Protein AF-X0V8V9-F1 (afdb_monomer)

Nearest PDB structures (foldseek):
  6zkh-assembly1_f  TM=2.984E-01  e=1.233E+00  Ovis aries
  4zil-assembly1_B  TM=3.535E-01  e=4.107E+00  Mycobacterium tuberculosis H37Rv
  6zr2-assembly1_V  TM=3.167E-01  e=6.495E+00  Mus musculus

Solvent-accessible surface area (backbone atoms only — not comparable to full-atom values): 6996 Å² total; per-residue (Å²): 140,79,85,76,83,79,75,79,98,60,66,63,54,80,86,34,57,61,30,48,49,46,58,48,50,52,52,44,49,63,74,33,56,94,43,92,76,53,42,70,58,52,53,51,36,49,49,44,58,71,74,34,58,62,25,71,68,37,44,50,54,53,44,52,42,61,71,73,63,56,52,65,65,61,53,47,52,52,45,34,54,29,40,76,70,68,43,31,44,59,84,56,97,69,75,60,78,76,69,82,78,74,75,77,90,76,85,87,86,77,86,132

Structure (mmCIF, N/CA/C/O backbone):
data_AF-X0V8V9-F1
#
_entry.id   AF-X0V8V9-F1
#
loop_
_atom_site.group_PDB
_atom_site.id
_atom_site.type_symbol
_atom_site.label_atom_id
_atom_site.label_alt_id
_atom_site.label_comp_id
_atom_site.label_asym_id
_atom_site.label_entity_id
_atom_site.label_seq_id
_atom_site.pdbx_PDB_ins_code
_atom_site.Cartn_x
_atom_site.Cartn_y
_atom_site.Cartn_z
_atom_site.occupancy
_atom_site.B_iso_or_equiv
_atom_site.auth_seq_id
_atom_site.auth_comp_id
_atom_site.auth_asym_id
_atom_site.auth_atom_id
_atom_site.pdbx_PDB_model_num
ATOM 1 N N . MET A 1 1 ? 20.916 0.140 -18.187 1.00 36.91 1 MET A N 1
ATOM 2 C CA . MET A 1 1 ? 19.617 0.608 -17.655 1.00 36.91 1 MET A CA 1
ATOM 3 C C . MET A 1 1 ? 18.979 -0.616 -17.038 1.00 36.91 1 MET A C 1
ATOM 5 O O . MET A 1 1 ? 18.271 -1.348 -17.709 1.00 36.91 1 MET A O 1
ATOM 9 N N . GLU A 1 2 ? 19.417 -0.934 -15.827 1.00 36.22 2 GLU A N 1
ATOM 10 C CA . GLU A 1 2 ? 19.099 -2.184 -15.142 1.00 36.22 2 GLU A CA 1
ATOM 11 C C . GLU A 1 2 ? 18.153 -1.821 -14.002 1.00 36.22 2 GLU A C 1
ATOM 13 O O . GLU A 1 2 ? 18.570 -1.243 -13.002 1.00 36.22 2 GLU A O 1
ATOM 18 N N . GLU A 1 3 ? 16.854 -2.060 -14.190 1.00 39.03 3 GLU A N 1
ATOM 19 C CA . GLU A 1 3 ? 15.911 -2.011 -13.075 1.00 39.03 3 GLU A CA 1
ATOM 20 C C . GLU A 1 3 ? 16.119 -3.283 -12.251 1.00 39.03 3 GLU A C 1
ATOM 22 O O . GLU A 1 3 ? 15.710 -4.386 -12.612 1.00 39.03 3 GLU A O 1
ATOM 27 N N . GLU A 1 4 ? 16.875 -3.092 -11.172 1.00 40.53 4 GLU A N 1
ATOM 28 C CA . GLU A 1 4 ? 17.195 -4.078 -10.157 1.00 40.53 4 GLU A CA 1
ATOM 29 C C . GLU A 1 4 ? 15.936 -4.750 -9.598 1.00 40.53 4 GLU A C 1
ATOM 31 O O . GLU A 1 4 ? 14.950 -4.123 -9.199 1.00 40.53 4 GLU A O 1
ATOM 36 N N . LYS A 1 5 ? 16.045 -6.074 -9.558 1.00 44.72 5 LYS A N 1
ATOM 37 C CA . LYS A 1 5 ? 15.185 -7.055 -8.906 1.00 44.72 5 LYS A CA 1
ATOM 38 C C . LYS A 1 5 ? 14.661 -6.540 -7.563 1.00 44.72 5 LYS A C 1
ATOM 40 O O . LYS A 1 5 ? 15.438 -6.340 -6.637 1.00 44.72 5 LYS A O 1
ATOM 45 N N . THR A 1 6 ? 13.343 -6.448 -7.400 1.00 42.97 6 THR A N 1
ATOM 46 C CA . THR A 1 6 ? 12.735 -6.450 -6.058 1.0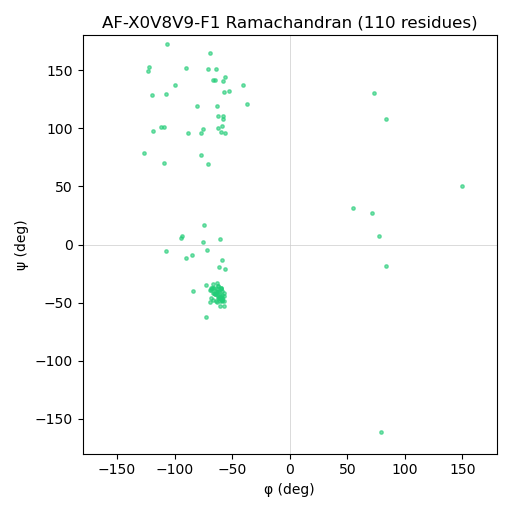0 42.97 6 THR A CA 1
ATOM 47 C C . THR A 1 6 ? 11.991 -7.758 -5.841 1.00 42.97 6 THR A C 1
ATOM 49 O O . THR A 1 6 ? 10.771 -7.820 -5.798 1.00 42.97 6 THR A O 1
ATOM 52 N N . VAL A 1 7 ? 12.785 -8.820 -5.712 1.00 44.34 7 VAL A N 1
ATOM 53 C CA . VAL A 1 7 ? 12.393 -10.035 -5.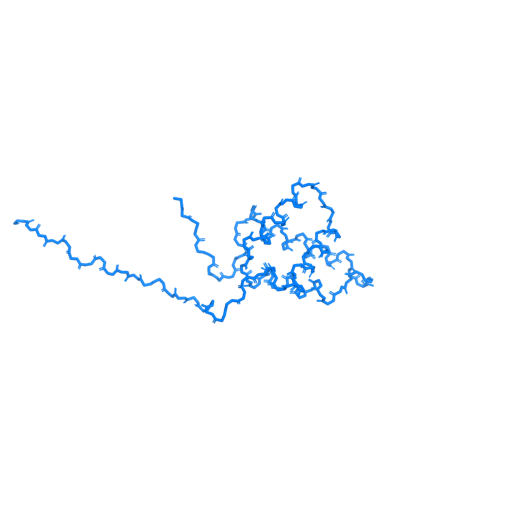001 1.00 44.34 7 VAL A CA 1
ATOM 54 C C . VAL A 1 7 ? 12.582 -9.756 -3.508 1.00 44.34 7 VAL A C 1
ATOM 56 O O . VAL A 1 7 ? 13.698 -9.487 -3.076 1.00 44.34 7 VAL A O 1
ATOM 59 N N . GLY A 1 8 ? 11.501 -9.838 -2.732 1.00 42.25 8 GLY A N 1
ATOM 60 C CA . GLY A 1 8 ? 11.553 -10.033 -1.279 1.00 42.25 8 GLY A CA 1
ATOM 61 C C . GLY A 1 8 ? 11.750 -8.784 -0.405 1.00 42.25 8 GLY A C 1
ATOM 62 O O . GLY A 1 8 ? 12.843 -8.247 -0.269 1.00 42.25 8 GLY A O 1
ATOM 63 N N . GLY A 1 9 ? 10.681 -8.379 0.287 1.00 52.69 9 GLY A N 1
ATOM 64 C CA . GLY A 1 9 ? 10.732 -7.665 1.575 1.00 52.69 9 GLY A CA 1
ATOM 65 C C . GLY A 1 9 ? 10.926 -6.143 1.560 1.00 52.69 9 GLY A C 1
ATOM 66 O O . GLY A 1 9 ? 10.593 -5.487 2.545 1.00 52.69 9 GLY A O 1
ATOM 67 N N . GLY A 1 10 ? 11.411 -5.557 0.465 1.00 63.22 10 GLY A N 1
ATOM 68 C CA . GLY A 1 10 ? 11.557 -4.106 0.324 1.00 63.22 10 GLY A CA 1
ATOM 69 C C . GLY A 1 10 ? 10.529 -3.513 -0.637 1.00 63.22 10 GLY A C 1
ATOM 70 O O . GLY A 1 10 ? 10.450 -3.925 -1.789 1.00 63.22 10 GLY A O 1
ATOM 71 N N . LEU A 1 11 ? 9.813 -2.462 -0.224 1.00 76.62 11 LEU A N 1
ATOM 72 C CA . LEU A 1 11 ? 8.936 -1.633 -1.082 1.00 76.62 11 LEU A CA 1
ATOM 73 C C . LEU A 1 11 ? 9.676 -0.925 -2.247 1.00 76.62 11 LEU A C 1
ATOM 75 O O . LEU A 1 11 ? 9.082 -0.128 -2.980 1.00 76.62 11 LEU A O 1
ATOM 79 N N . GLY A 1 12 ? 10.968 -1.204 -2.423 1.00 72.62 12 GLY A N 1
ATOM 80 C CA . GLY A 1 12 ? 11.866 -0.549 -3.360 1.00 72.62 12 GLY A 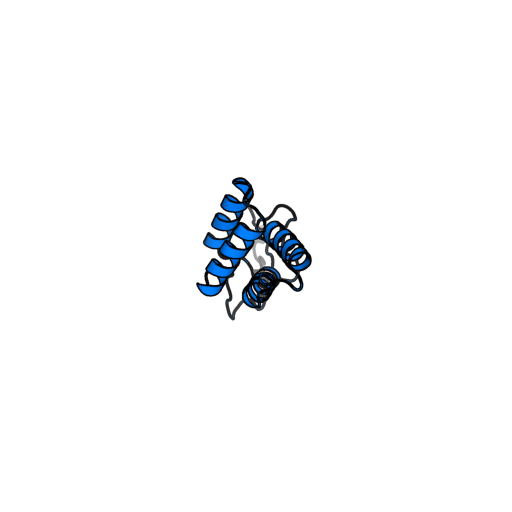CA 1
ATOM 81 C C . GLY A 1 12 ? 12.355 0.806 -2.849 1.00 72.62 12 GLY A C 1
ATOM 82 O O . GLY A 1 12 ? 12.314 1.113 -1.657 1.00 72.62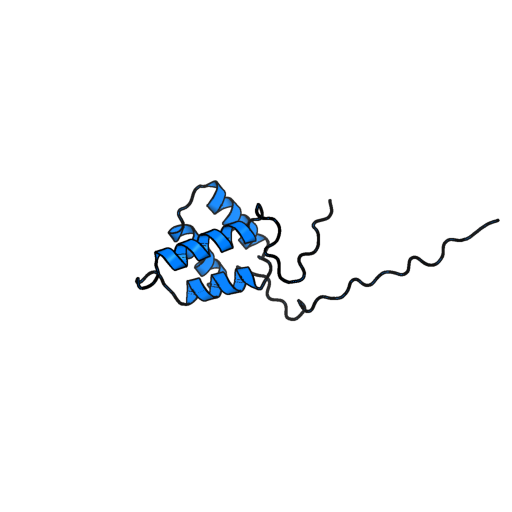 12 GLY A O 1
ATOM 83 N N . SER A 1 13 ? 12.848 1.630 -3.773 1.00 77.94 13 SER A N 1
ATOM 84 C CA . SER A 1 13 ? 13.342 2.975 -3.463 1.00 77.94 13 SER A CA 1
ATOM 85 C C . SER A 1 13 ? 12.264 3.839 -2.802 1.00 77.94 13 SER A C 1
ATOM 87 O O . SER A 1 13 ? 11.123 3.871 -3.263 1.00 77.94 13 SER A O 1
ATOM 89 N N . LYS A 1 14 ? 12.652 4.647 -1.802 1.00 77.56 14 LYS A N 1
ATOM 90 C CA . LYS A 1 14 ? 11.767 5.613 -1.114 1.00 77.56 14 LYS A CA 1
ATOM 91 C C . LYS A 1 14 ? 11.089 6.615 -2.058 1.00 77.56 14 LYS A C 1
ATOM 93 O O . LYS A 1 14 ? 10.088 7.233 -1.711 1.00 77.56 14 LYS A O 1
ATOM 98 N N . ARG A 1 15 ? 11.651 6.805 -3.256 1.00 76.44 15 ARG A N 1
ATOM 99 C CA . ARG A 1 15 ? 11.099 7.686 -4.297 1.00 76.44 15 ARG A CA 1
ATOM 100 C C . ARG A 1 15 ? 10.137 6.967 -5.249 1.00 76.44 15 ARG A C 1
ATOM 102 O O . ARG A 1 15 ? 9.460 7.634 -6.026 1.00 76.44 15 ARG A O 1
ATOM 109 N N . GLY A 1 16 ? 10.084 5.637 -5.206 1.00 84.50 16 GLY A N 1
ATOM 110 C CA . GLY A 1 16 ? 9.252 4.812 -6.072 1.00 84.50 16 GLY A CA 1
ATOM 111 C C . GLY A 1 16 ? 7.766 4.923 -5.739 1.00 84.50 16 GLY A C 1
ATOM 112 O O . GLY A 1 16 ? 7.384 5.153 -4.592 1.00 84.50 16 GLY A O 1
ATOM 113 N N . ALA A 1 17 ? 6.920 4.726 -6.752 1.00 88.38 17 ALA A N 1
ATOM 114 C CA . ALA A 1 17 ? 5.472 4.875 -6.612 1.00 88.38 17 ALA A CA 1
ATOM 115 C C . ALA A 1 17 ? 4.873 3.940 -5.555 1.00 88.38 17 ALA A C 1
ATOM 117 O O . ALA A 1 17 ? 4.037 4.372 -4.773 1.00 88.38 17 ALA A O 1
ATOM 118 N N . ARG A 1 18 ? 5.360 2.694 -5.488 1.00 90.19 18 ARG A N 1
ATOM 119 C CA . ARG A 1 18 ? 4.928 1.685 -4.513 1.00 90.19 18 ARG A CA 1
ATOM 120 C C . ARG A 1 18 ? 5.186 2.129 -3.074 1.00 90.19 18 ARG A C 1
ATOM 122 O O . ARG A 1 18 ? 4.254 2.160 -2.282 1.00 90.19 18 ARG A O 1
ATOM 129 N N . PHE A 1 19 ? 6.425 2.523 -2.759 1.00 91.00 19 PHE A N 1
ATOM 130 C CA . PHE A 1 19 ? 6.792 3.013 -1.427 1.00 91.00 19 PHE A CA 1
ATOM 131 C C . PHE A 1 19 ? 5.961 4.238 -1.031 1.00 91.00 19 PHE A C 1
ATOM 133 O O . PHE A 1 19 ? 5.386 4.274 0.052 1.00 91.00 19 PHE A O 1
ATOM 140 N N . ARG A 1 20 ? 5.866 5.232 -1.924 1.00 92.44 20 ARG A N 1
ATOM 141 C CA . ARG A 1 20 ? 5.143 6.481 -1.642 1.00 92.44 20 ARG A CA 1
ATOM 142 C C . ARG A 1 20 ? 3.646 6.255 -1.456 1.00 92.44 20 ARG A C 1
ATOM 144 O O . ARG A 1 20 ? 3.076 6.836 -0.541 1.00 92.44 20 ARG A O 1
ATOM 151 N N . ALA A 1 21 ? 3.029 5.423 -2.297 1.00 93.62 21 ALA A N 1
ATOM 152 C CA . ALA A 1 21 ? 1.622 5.068 -2.161 1.00 93.62 21 ALA A CA 1
ATOM 153 C C . ALA A 1 21 ? 1.378 4.314 -0.850 1.00 93.62 21 ALA A C 1
ATOM 155 O O . ALA A 1 21 ? 0.512 4.716 -0.087 1.00 93.62 21 ALA A O 1
ATOM 156 N N . TYR A 1 22 ? 2.185 3.292 -0.545 1.00 94.94 22 TYR A N 1
ATOM 157 C CA . TYR A 1 22 ? 2.048 2.516 0.687 1.00 94.94 22 TYR A CA 1
ATOM 158 C C . TYR A 1 22 ? 2.130 3.386 1.946 1.00 94.94 22 TYR A C 1
ATOM 160 O O . TYR A 1 22 ? 1.219 3.346 2.765 1.00 94.94 22 TYR A O 1
ATOM 168 N N . GLU A 1 23 ? 3.180 4.199 2.094 1.00 94.00 23 GLU A N 1
ATOM 169 C CA . GLU A 1 23 ? 3.358 5.031 3.293 1.00 94.00 23 GLU A CA 1
ATOM 170 C C . GLU A 1 23 ? 2.217 6.039 3.459 1.00 94.00 23 GLU A C 1
ATOM 172 O O . GLU A 1 23 ? 1.727 6.258 4.566 1.00 94.00 23 GLU A O 1
ATOM 177 N N . ARG A 1 24 ? 1.762 6.626 2.348 1.00 94.56 24 ARG A N 1
ATOM 178 C CA . ARG A 1 24 ? 0.676 7.605 2.347 1.00 94.56 24 ARG A CA 1
ATOM 179 C C . ARG A 1 24 ? -0.665 6.970 2.714 1.00 94.56 24 ARG A C 1
ATOM 181 O O . ARG A 1 24 ? -1.365 7.487 3.574 1.00 94.56 24 ARG A O 1
ATOM 188 N N . LEU A 1 25 ? -0.986 5.820 2.125 1.00 96.00 25 LEU A N 1
ATOM 189 C CA . LEU A 1 25 ? -2.212 5.074 2.423 1.00 96.00 25 LEU A CA 1
ATOM 190 C C . LEU A 1 25 ? -2.212 4.500 3.839 1.00 96.00 25 LEU A C 1
ATOM 192 O O . LEU A 1 25 ? -3.245 4.493 4.498 1.00 96.00 25 LEU A O 1
ATOM 196 N N . LYS A 1 26 ? -1.057 4.031 4.32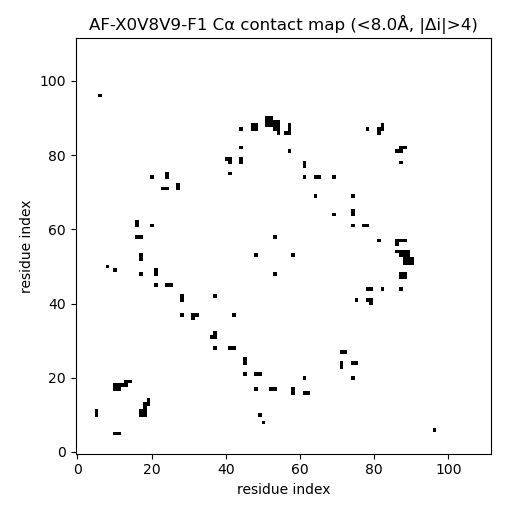1 1.00 95.44 26 LYS A N 1
ATOM 197 C CA . LYS A 1 26 ? -0.900 3.565 5.699 1.00 95.44 26 LYS A CA 1
ATOM 198 C C . LYS A 1 26 ? -1.195 4.696 6.679 1.00 95.44 26 LYS A C 1
ATOM 200 O O . LYS A 1 26 ? -1.978 4.501 7.600 1.00 95.44 26 LYS A O 1
ATOM 205 N N . ARG A 1 27 ? -0.607 5.874 6.452 1.00 96.00 27 ARG A N 1
ATOM 206 C CA . ARG A 1 27 ? -0.874 7.062 7.265 1.00 96.00 27 ARG A CA 1
ATOM 207 C C . ARG A 1 27 ? -2.361 7.430 7.230 1.00 96.00 27 ARG A C 1
ATOM 209 O O . ARG A 1 27 ? -2.960 7.592 8.286 1.00 96.00 27 ARG A O 1
ATOM 216 N N . TYR A 1 28 ? -2.964 7.468 6.044 1.00 96.44 28 TYR A N 1
ATOM 217 C CA . TYR A 1 28 ? -4.393 7.736 5.888 1.00 96.44 28 TYR A CA 1
ATOM 218 C C . TYR A 1 28 ? -5.266 6.741 6.661 1.00 96.44 28 TYR A C 1
ATOM 220 O O . TYR A 1 28 ? -6.175 7.155 7.371 1.00 96.44 28 TYR A O 1
ATOM 228 N N . LEU A 1 29 ? -4.956 5.441 6.594 1.00 95.50 29 LEU A N 1
ATOM 229 C CA . LEU A 1 29 ? -5.662 4.397 7.341 1.00 95.50 29 LEU A CA 1
ATOM 230 C C . LEU A 1 29 ? -5.592 4.623 8.861 1.00 95.50 29 LEU A C 1
ATOM 232 O O . LEU A 1 29 ? -6.566 4.361 9.564 1.00 95.50 29 LEU A O 1
ATOM 236 N N . GLU A 1 30 ? -4.457 5.106 9.372 1.00 95.88 30 GLU A N 1
ATOM 237 C CA . GLU A 1 30 ? -4.322 5.489 10.781 1.00 95.88 30 GLU A CA 1
ATOM 238 C C . GLU A 1 30 ? -5.146 6.741 11.118 1.00 95.88 30 GLU A C 1
ATOM 240 O O . GLU A 1 30 ? -5.769 6.782 12.178 1.00 95.88 30 GLU A O 1
ATOM 245 N N . GLU A 1 31 ? -5.199 7.726 10.216 1.00 96.00 31 GLU A N 1
ATOM 246 C CA . GLU A 1 31 ? -5.982 8.961 10.384 1.00 96.00 31 GLU A CA 1
ATOM 247 C C . GLU A 1 31 ? -7.495 8.704 10.390 1.00 96.00 31 GLU A C 1
ATOM 249 O O . GLU A 1 31 ? -8.219 9.321 11.170 1.00 96.00 31 GLU A O 1
ATOM 254 N N . VAL A 1 32 ? -7.979 7.768 9.568 1.00 95.56 32 VAL A N 1
ATOM 255 C CA . VAL A 1 32 ? -9.413 7.448 9.465 1.00 95.56 32 VAL A CA 1
ATOM 256 C C . VAL A 1 32 ? -9.870 6.302 10.366 1.00 95.56 32 VAL A C 1
ATOM 258 O O . VAL A 1 32 ? -11.020 5.861 10.277 1.00 95.56 32 VAL A O 1
ATOM 261 N N . LYS A 1 33 ? -8.997 5.804 11.242 1.00 94.50 33 LYS A N 1
ATOM 262 C CA . LYS A 1 33 ? -9.291 4.679 12.131 1.00 94.50 33 LYS A CA 1
ATOM 263 C C . LYS A 1 33 ? -10.517 4.953 13.012 1.00 94.50 33 LYS A C 1
ATOM 265 O O . LYS A 1 33 ? -10.618 5.993 13.657 1.00 94.50 33 LYS A O 1
ATOM 270 N N . GLY A 1 34 ? -11.440 3.997 13.070 1.00 93.00 34 GLY A N 1
ATOM 271 C CA . GLY A 1 34 ? -12.704 4.099 13.801 1.00 93.00 34 GLY A CA 1
ATOM 272 C C . GLY A 1 34 ? -13.779 4.930 13.095 1.00 93.00 34 GLY A C 1
ATOM 273 O O . GLY A 1 34 ? -14.827 5.183 13.687 1.00 93.00 34 GLY A O 1
ATOM 274 N N . THR A 1 35 ? -13.544 5.356 11.851 1.00 94.50 35 THR A N 1
ATOM 275 C CA . THR A 1 35 ? -14.525 6.082 11.032 1.00 94.50 35 THR A CA 1
ATOM 276 C C . THR A 1 35 ? -15.086 5.196 9.919 1.00 94.50 35 THR A C 1
ATOM 278 O O . THR A 1 35 ? -14.591 4.099 9.670 1.00 94.50 35 THR A O 1
ATOM 281 N N . LEU A 1 36 ? -16.097 5.692 9.197 1.00 91.75 36 LEU A N 1
ATOM 282 C CA . LEU A 1 36 ? -16.683 4.996 8.044 1.00 91.75 36 LEU A CA 1
ATOM 283 C C . LEU A 1 36 ? -15.677 4.765 6.897 1.00 91.75 36 LEU A C 1
ATOM 285 O O . LEU A 1 36 ? -15.900 3.898 6.058 1.00 91.75 36 LEU A O 1
ATOM 289 N N . PHE A 1 37 ? -14.574 5.518 6.865 1.00 89.94 37 PHE A N 1
ATOM 290 C CA . PHE A 1 37 ? -13.537 5.391 5.840 1.00 89.94 37 PHE A CA 1
ATOM 291 C C . PHE A 1 37 ? -12.504 4.297 6.160 1.00 89.94 37 PHE A C 1
ATOM 293 O O . PHE A 1 37 ? -11.701 3.945 5.297 1.00 89.94 37 PHE A O 1
ATOM 300 N N . GLU A 1 38 ? -12.525 3.715 7.367 1.00 93.81 38 GLU A N 1
ATOM 301 C CA . GLU A 1 38 ? -11.729 2.527 7.691 1.00 93.81 38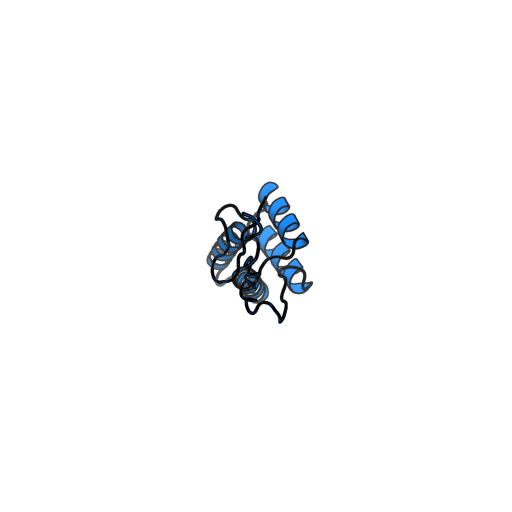 GLU A CA 1
ATOM 302 C C . GLU A 1 38 ? -12.383 1.272 7.086 1.00 93.81 38 GLU A C 1
ATOM 304 O O . GLU A 1 38 ? -13.024 0.479 7.778 1.00 93.81 38 GLU A O 1
ATOM 309 N N . THR A 1 39 ? -12.224 1.078 5.778 1.00 95.25 39 THR A N 1
ATOM 310 C CA . THR A 1 39 ? -12.811 -0.070 5.075 1.00 95.25 39 THR A CA 1
ATOM 311 C C . THR A 1 39 ? -11.874 -1.280 5.047 1.00 95.25 39 THR A C 1
ATOM 313 O O . THR A 1 39 ? -10.644 -1.171 5.074 1.00 95.25 39 THR A O 1
ATOM 316 N N . GLU A 1 40 ? -12.460 -2.478 4.980 1.00 95.50 40 GLU A N 1
ATOM 317 C CA . GLU A 1 40 ? -11.713 -3.725 4.766 1.00 95.50 40 GLU A CA 1
ATOM 318 C C . GLU A 1 40 ? -10.987 -3.731 3.415 1.00 95.50 40 GLU A C 1
ATOM 320 O O . GLU A 1 40 ? -9.873 -4.241 3.309 1.00 95.50 40 GLU A O 1
ATOM 325 N N . GLU A 1 41 ? -11.603 -3.144 2.390 1.00 96.00 41 GLU A N 1
ATOM 326 C CA . GLU A 1 41 ? -11.044 -3.024 1.042 1.00 96.00 41 GLU A CA 1
ATOM 327 C C . GLU A 1 41 ? -9.759 -2.195 1.052 1.00 96.00 41 GLU A C 1
ATOM 329 O O . GLU A 1 41 ? -8.745 -2.625 0.502 1.00 96.00 41 GLU A O 1
ATOM 334 N N . LEU A 1 42 ? -9.753 -1.063 1.768 1.00 95.75 42 LEU A N 1
ATOM 335 C CA . LEU A 1 42 ? -8.558 -0.236 1.933 1.00 95.75 42 LEU A CA 1
ATOM 336 C C . LEU A 1 42 ? -7.417 -1.032 2.577 1.00 95.75 42 LEU A C 1
ATOM 338 O O . LEU A 1 42 ? -6.286 -1.011 2.090 1.00 95.75 42 LEU A O 1
ATOM 342 N N . LYS A 1 43 ? -7.713 -1.775 3.649 1.00 96.31 43 LYS A N 1
ATOM 343 C CA . LYS A 1 43 ? -6.724 -2.611 4.347 1.00 96.31 43 LYS A CA 1
ATOM 344 C C . LYS A 1 43 ? -6.139 -3.683 3.428 1.00 96.31 43 LYS A C 1
ATOM 346 O O . LYS A 1 43 ? -4.921 -3.851 3.391 1.00 96.31 43 LYS A O 1
ATOM 351 N N . LYS A 1 44 ? -6.990 -4.387 2.674 1.00 95.88 44 LYS A N 1
ATOM 352 C CA . LYS A 1 44 ? -6.574 -5.441 1.733 1.00 95.88 44 LYS A CA 1
ATOM 353 C C . LYS A 1 44 ? -5.743 -4.880 0.584 1.00 95.88 44 LYS A C 1
ATOM 355 O O . LYS A 1 44 ? -4.705 -5.448 0.254 1.00 95.88 44 LYS A O 1
ATOM 360 N N . ALA A 1 45 ? -6.138 -3.738 0.030 1.00 96.06 45 ALA A N 1
ATOM 361 C CA . ALA A 1 45 ? -5.389 -3.088 -1.033 1.00 96.06 45 ALA A CA 1
ATOM 362 C C . ALA A 1 45 ? -3.996 -2.631 -0.556 1.00 96.06 45 ALA A C 1
ATOM 364 O O . ALA A 1 45 ? -3.000 -2.875 -1.239 1.00 96.06 45 ALA A O 1
ATOM 365 N N . ILE A 1 46 ? -3.891 -2.047 0.647 1.00 95.25 46 ILE A N 1
ATOM 366 C CA . ILE A 1 46 ? -2.601 -1.676 1.261 1.00 95.25 46 ILE A CA 1
ATOM 367 C C . ILE A 1 46 ? -1.715 -2.910 1.471 1.00 95.25 46 ILE A C 1
ATOM 369 O O . ILE A 1 46 ? -0.527 -2.881 1.137 1.00 95.25 46 ILE A O 1
ATOM 373 N N . ASP A 1 47 ? -2.279 -4.000 1.994 1.00 93.62 47 ASP A N 1
ATOM 374 C CA . ASP A 1 47 ? -1.564 -5.262 2.192 1.00 93.62 47 ASP A CA 1
ATOM 375 C C . ASP A 1 47 ? -1.060 -5.847 0.860 1.00 93.62 47 ASP A C 1
ATOM 377 O O . ASP A 1 47 ? 0.098 -6.258 0.760 1.00 93.62 47 ASP A O 1
ATOM 381 N N . GLN A 1 48 ? -1.857 -5.785 -0.208 1.00 92.00 48 GLN A N 1
ATOM 382 C CA . GLN A 1 48 ? -1.434 -6.249 -1.528 1.00 92.00 48 GLN A CA 1
ATOM 383 C C . GLN A 1 48 ? -0.296 -5.396 -2.111 1.00 92.00 48 GLN A C 1
ATOM 385 O O . GLN A 1 48 ? 0.634 -5.950 -2.703 1.00 92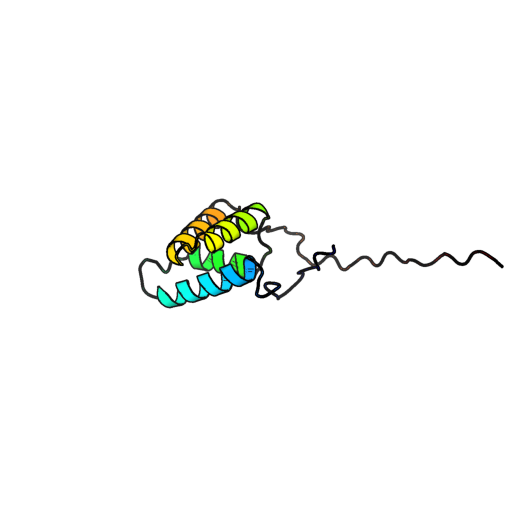.00 48 GLN A O 1
ATOM 390 N N . ILE A 1 49 ? -0.305 -4.073 -1.899 1.00 92.75 49 ILE A N 1
ATOM 391 C CA . ILE A 1 49 ? 0.820 -3.187 -2.258 1.00 92.75 49 ILE A CA 1
ATOM 392 C C . ILE A 1 49 ? 2.069 -3.561 -1.455 1.00 92.75 49 ILE A C 1
ATOM 394 O O . ILE A 1 49 ? 3.179 -3.535 -1.990 1.00 92.75 49 ILE A O 1
ATOM 398 N N . TYR A 1 50 ? 1.922 -3.929 -0.183 1.00 89.94 50 TYR A N 1
ATOM 399 C CA . TYR A 1 50 ? 3.044 -4.356 0.649 1.00 89.94 50 TYR A CA 1
ATOM 400 C C . TYR A 1 50 ? 3.639 -5.695 0.197 1.00 89.94 50 TYR A C 1
ATOM 402 O O . TYR A 1 50 ? 4.860 -5.842 0.162 1.00 89.94 50 TYR A O 1
ATOM 410 N N . ARG A 1 51 ? 2.801 -6.650 -0.215 1.00 87.06 51 ARG A N 1
ATOM 411 C CA . ARG A 1 51 ? 3.230 -8.013 -0.567 1.00 87.06 51 ARG A CA 1
ATOM 412 C C . ARG A 1 51 ? 3.730 -8.159 -2.000 1.00 87.06 51 ARG A C 1
ATOM 414 O O . ARG A 1 51 ? 4.746 -8.811 -2.210 1.00 87.06 51 ARG A O 1
ATOM 421 N N . TYR A 1 52 ? 3.081 -7.512 -2.965 1.00 88.62 52 TYR A N 1
ATOM 422 C CA . TYR A 1 52 ? 3.295 -7.777 -4.391 1.00 88.62 52 TYR A CA 1
ATOM 423 C C . TYR A 1 52 ? 3.729 -6.528 -5.172 1.00 88.62 52 TYR A C 1
ATOM 425 O O . TYR A 1 52 ? 3.407 -5.399 -4.781 1.00 88.62 52 TYR A O 1
ATOM 433 N N . PRO A 1 53 ? 4.463 -6.692 -6.286 1.00 87.38 53 PRO A N 1
ATOM 434 C CA . PRO A 1 53 ? 4.785 -5.581 -7.173 1.00 87.38 53 PRO A CA 1
ATOM 435 C C . PRO A 1 53 ? 3.525 -5.031 -7.865 1.00 87.38 53 PRO A C 1
ATOM 437 O O . PRO A 1 53 ? 2.637 -5.778 -8.276 1.00 87.38 53 PRO A O 1
ATOM 440 N N . LEU A 1 54 ? 3.462 -3.705 -8.028 1.00 90.62 54 LEU A N 1
ATOM 441 C CA . LEU A 1 54 ? 2.384 -3.033 -8.766 1.00 90.62 54 LEU A CA 1
ATOM 442 C C . LEU A 1 54 ? 2.412 -3.426 -10.249 1.00 90.62 54 LEU A C 1
ATOM 444 O O . LEU A 1 54 ? 3.489 -3.468 -10.849 1.00 90.62 54 LEU A O 1
ATOM 448 N N . LYS A 1 55 ? 1.236 -3.607 -10.866 1.00 92.62 55 LYS A N 1
ATOM 449 C CA . LYS A 1 55 ? 1.139 -3.688 -12.335 1.00 92.62 55 LYS A CA 1
ATOM 450 C C . LYS A 1 55 ? 1.569 -2.343 -12.942 1.00 92.62 55 LYS A C 1
ATOM 452 O O . LYS A 1 55 ? 1.388 -1.289 -12.328 1.00 92.62 55 LYS A O 1
ATOM 457 N N . GLU A 1 56 ? 2.114 -2.355 -14.158 1.00 90.06 56 GLU A N 1
ATOM 458 C CA . GLU A 1 56 ? 2.633 -1.137 -14.808 1.00 90.06 56 GLU A CA 1
ATOM 459 C C . GLU A 1 56 ? 1.565 -0.039 -14.937 1.00 90.06 56 GLU A C 1
ATOM 461 O O . GLU A 1 56 ? 1.816 1.120 -14.606 1.00 90.06 56 GLU A O 1
ATOM 466 N N . TYR A 1 57 ? 0.337 -0.424 -15.297 1.00 92.12 57 TYR A N 1
ATOM 467 C CA . TYR A 1 57 ? -0.808 0.484 -15.349 1.00 92.12 57 TYR A CA 1
ATOM 468 C C . TYR A 1 57 ? -1.109 1.142 -13.990 1.00 92.12 57 TYR A C 1
ATOM 470 O O . TYR A 1 57 ? -1.246 2.363 -13.912 1.00 92.12 57 TYR A O 1
ATOM 478 N N . ALA A 1 58 ? -1.157 0.359 -12.905 1.00 94.88 58 ALA A N 1
ATOM 479 C CA . ALA A 1 58 ? -1.383 0.886 -11.559 1.00 94.88 58 ALA A CA 1
ATOM 480 C C . ALA A 1 58 ? -0.243 1.815 -11.118 1.00 94.88 58 ALA A C 1
ATOM 482 O O . ALA A 1 58 ? -0.485 2.876 -10.544 1.00 94.88 58 ALA A O 1
ATOM 483 N N . LYS A 1 59 ? 1.010 1.470 -11.442 1.00 93.62 59 LYS A N 1
ATOM 484 C CA . LYS A 1 59 ? 2.183 2.321 -11.189 1.00 93.62 59 LYS A CA 1
ATOM 485 C C . LYS A 1 59 ? 2.056 3.678 -11.894 1.00 93.62 59 LYS A C 1
ATOM 487 O O . LYS A 1 59 ? 2.371 4.696 -11.273 1.00 93.62 59 LYS A O 1
ATOM 492 N N . ASP A 1 60 ? 1.613 3.725 -13.1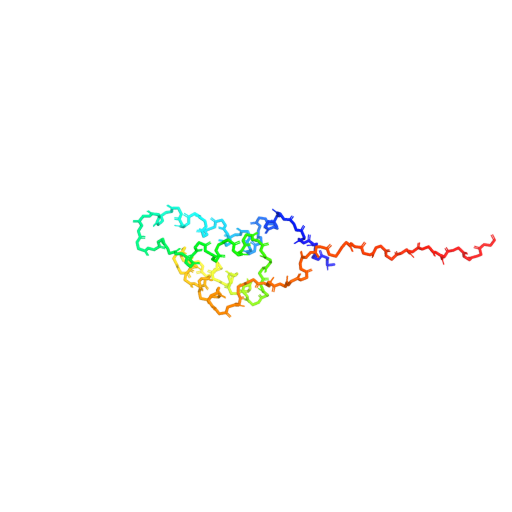53 1.00 94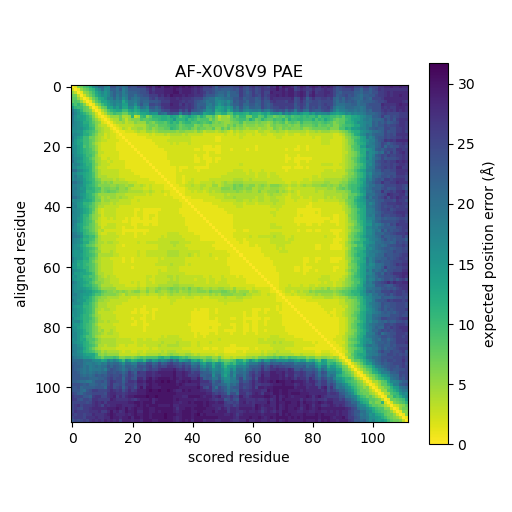.25 60 ASP A N 1
ATOM 493 C CA . ASP A 1 60 ? 1.391 4.989 -13.875 1.00 94.25 60 ASP A CA 1
ATOM 494 C C . ASP A 1 60 ? 0.239 5.799 -13.265 1.00 94.25 60 ASP A C 1
ATOM 496 O O . ASP A 1 60 ? 0.416 6.980 -12.956 1.00 94.25 60 ASP A O 1
ATOM 500 N N . ALA A 1 61 ? -0.903 5.156 -12.998 1.00 94.69 61 ALA A N 1
ATOM 501 C CA . ALA A 1 61 ? -2.075 5.798 -12.404 1.00 94.69 61 ALA A CA 1
ATOM 502 C C . ALA A 1 61 ? -1.750 6.454 -11.050 1.00 94.69 61 ALA A C 1
ATOM 504 O O . ALA A 1 61 ? -2.023 7.639 -10.848 1.00 94.69 61 ALA A O 1
ATOM 505 N N . LEU A 1 62 ? -1.075 5.726 -10.153 1.00 94.56 62 LEU A N 1
ATOM 506 C CA . LEU A 1 62 ? -0.652 6.250 -8.851 1.00 94.56 62 LEU A CA 1
ATOM 507 C C . LEU A 1 62 ? 0.346 7.404 -8.996 1.00 94.56 62 LEU A C 1
ATOM 509 O O . LEU A 1 62 ? 0.243 8.406 -8.289 1.00 94.56 62 LEU A O 1
ATOM 513 N N . ASN A 1 63 ? 1.301 7.305 -9.927 1.00 93.62 63 ASN A N 1
ATOM 514 C CA . ASN A 1 63 ? 2.247 8.389 -10.199 1.00 93.62 63 ASN A CA 1
ATOM 515 C C . ASN A 1 63 ? 1.554 9.657 -10.685 1.00 93.62 63 ASN A C 1
ATOM 517 O O . ASN A 1 63 ? 1.897 10.741 -10.212 1.00 93.62 63 ASN A O 1
ATOM 521 N N . ARG A 1 64 ? 0.602 9.541 -11.616 1.00 93.94 64 ARG A N 1
ATOM 522 C CA . ARG A 1 64 ? -0.188 10.690 -12.068 1.00 93.94 64 ARG A CA 1
ATOM 523 C C . ARG A 1 64 ? -0.919 11.314 -10.896 1.00 93.94 64 ARG A C 1
ATOM 525 O O . ARG A 1 64 ? -0.817 12.520 -10.705 1.00 93.94 64 ARG A O 1
ATOM 532 N N . GLN A 1 65 ? -1.555 10.492 -10.067 1.00 93.75 65 GLN A N 1
ATOM 533 C CA . GLN A 1 65 ? -2.386 11.005 -8.992 1.00 93.75 65 GLN A CA 1
ATOM 534 C C . GLN A 1 65 ? -1.574 11.706 -7.892 1.00 93.75 65 GLN A C 1
ATOM 536 O O . GLN A 1 65 ? -1.933 12.786 -7.425 1.00 93.75 65 GLN A O 1
ATOM 541 N N . MET A 1 66 ? -0.388 11.181 -7.576 1.00 90.69 66 MET A N 1
ATOM 542 C CA . MET A 1 66 ? 0.562 11.857 -6.689 1.00 90.69 66 MET A CA 1
ATOM 543 C C . MET A 1 66 ? 1.143 13.150 -7.283 1.00 90.69 66 MET A C 1
ATOM 545 O O . MET A 1 66 ? 1.417 14.083 -6.533 1.00 90.69 66 MET A O 1
ATOM 549 N N . ARG A 1 67 ? 1.358 13.227 -8.605 1.00 91.75 67 ARG A N 1
ATOM 550 C CA . ARG A 1 67 ? 1.857 14.452 -9.266 1.00 91.75 67 ARG A CA 1
ATOM 551 C C . ARG A 1 67 ? 0.800 15.545 -9.334 1.00 91.75 67 ARG A C 1
ATOM 553 O O . ARG A 1 67 ? 1.150 16.712 -9.209 1.00 91.75 67 ARG A O 1
ATOM 560 N N . SER A 1 68 ? -0.463 15.166 -9.499 1.00 91.81 68 SER A N 1
ATOM 561 C CA . SER A 1 68 ? -1.599 16.090 -9.497 1.00 91.81 68 SER A CA 1
ATOM 562 C C . SER A 1 68 ? -1.920 16.649 -8.107 1.00 91.81 68 SER A C 1
ATOM 564 O O . SER A 1 68 ? -2.788 17.506 -7.993 1.00 91.81 68 SER A O 1
ATOM 566 N N . GLY A 1 69 ? -1.236 16.181 -7.055 1.00 90.38 69 GLY A N 1
ATOM 567 C CA . GLY A 1 69 ? -1.476 16.634 -5.687 1.00 90.38 69 GLY A CA 1
ATOM 568 C C . GLY A 1 69 ? -2.795 16.130 -5.108 1.00 90.38 69 GLY A C 1
ATOM 569 O O . GLY A 1 69 ? -3.356 16.791 -4.243 1.00 90.38 69 GLY A O 1
ATOM 570 N N . ALA A 1 70 ? -3.295 14.981 -5.579 1.00 92.12 70 ALA A N 1
ATOM 571 C CA . ALA A 1 70 ? -4.503 14.381 -5.028 1.00 92.12 70 ALA A CA 1
ATOM 572 C C . ALA A 1 70 ? -4.367 14.147 -3.524 1.00 92.12 70 ALA A C 1
ATOM 574 O O . ALA A 1 70 ? -3.278 13.796 -3.050 1.00 92.12 70 ALA A O 1
ATOM 575 N N . ASP A 1 71 ? -5.472 14.327 -2.807 1.00 94.38 71 ASP A N 1
ATOM 576 C CA . ASP A 1 71 ? -5.563 14.055 -1.379 1.00 94.38 71 ASP A CA 1
ATOM 577 C C . ASP A 1 71 ? -5.482 12.547 -1.084 1.00 94.38 71 ASP A C 1
ATOM 579 O O . ASP A 1 71 ? -5.604 11.698 -1.976 1.00 94.38 71 ASP A O 1
ATOM 583 N N . ASP A 1 72 ? -5.237 12.221 0.179 1.00 94.75 72 ASP A N 1
ATOM 584 C CA . ASP A 1 72 ? -5.109 10.863 0.684 1.00 94.75 72 ASP A CA 1
ATOM 585 C C . ASP A 1 72 ? -6.391 10.049 0.453 1.00 94.75 72 ASP A C 1
ATOM 587 O O . ASP A 1 72 ? -6.302 8.888 0.045 1.00 94.75 72 ASP A O 1
ATOM 591 N N . GLN A 1 73 ? -7.569 10.671 0.594 1.00 94.44 73 GLN A N 1
ATOM 592 C CA . GLN A 1 73 ? -8.848 10.014 0.315 1.00 94.44 73 GLN A CA 1
ATOM 593 C C . GLN A 1 73 ? -8.980 9.619 -1.161 1.00 94.44 73 GLN A C 1
ATOM 595 O O . GLN A 1 73 ? -9.260 8.465 -1.474 1.00 94.44 73 GLN A O 1
ATOM 600 N N . THR A 1 74 ? -8.713 10.542 -2.088 1.00 95.56 74 THR A N 1
ATOM 601 C CA . THR A 1 74 ? -8.793 10.260 -3.532 1.00 95.56 74 THR A CA 1
ATOM 602 C C . THR A 1 74 ? -7.787 9.189 -3.955 1.00 95.56 74 THR A C 1
ATOM 604 O O . THR A 1 74 ? -8.060 8.371 -4.836 1.00 95.56 74 THR A O 1
ATOM 607 N N . LEU A 1 75 ? -6.604 9.178 -3.334 1.00 96.31 75 LEU A N 1
ATOM 608 C CA . LEU A 1 75 ? -5.621 8.125 -3.558 1.00 96.31 75 LEU A CA 1
ATOM 609 C C . LEU A 1 75 ? -6.126 6.767 -3.049 1.00 96.31 75 LEU A C 1
ATOM 611 O O . LEU A 1 75 ? -5.936 5.766 -3.740 1.00 96.31 75 LEU A O 1
ATOM 615 N N . ALA A 1 76 ? -6.769 6.733 -1.880 1.00 96.44 76 ALA A N 1
ATOM 616 C CA . ALA A 1 76 ? -7.365 5.527 -1.315 1.00 96.44 76 ALA A CA 1
ATOM 617 C C . ALA A 1 76 ? -8.473 4.964 -2.216 1.00 96.44 76 ALA A C 1
ATOM 619 O O . ALA A 1 76 ? -8.445 3.777 -2.532 1.00 96.44 76 ALA A O 1
ATOM 620 N N . GLU A 1 77 ? -9.379 5.811 -2.709 1.00 96.50 77 GLU A N 1
ATOM 621 C CA . GLU A 1 77 ? -10.447 5.406 -3.632 1.00 96.50 77 GLU A CA 1
ATOM 622 C C . GLU A 1 77 ? -9.893 4.809 -4.931 1.00 96.50 77 GLU A C 1
ATOM 624 O O . GLU A 1 77 ? -10.331 3.742 -5.359 1.00 96.50 77 GLU A O 1
ATOM 629 N N . LEU A 1 78 ? -8.877 5.442 -5.532 1.00 96.88 78 LEU A N 1
ATOM 630 C CA . LEU A 1 78 ? -8.218 4.910 -6.728 1.00 96.88 78 LEU A CA 1
ATOM 631 C C . LEU A 1 78 ? -7.594 3.533 -6.468 1.00 96.88 78 LEU A C 1
ATOM 633 O O . LEU A 1 78 ? -7.679 2.639 -7.306 1.00 96.88 78 LEU A O 1
ATOM 637 N N . VAL A 1 79 ? -6.931 3.365 -5.327 1.00 96.81 79 VAL A N 1
ATOM 638 C CA . VAL A 1 79 ? -6.262 2.111 -4.966 1.00 96.81 79 VAL A CA 1
ATOM 639 C C . VAL A 1 79 ? -7.270 0.993 -4.733 1.00 96.81 79 VAL A C 1
ATOM 641 O O . VAL A 1 79 ? -7.035 -0.118 -5.201 1.00 96.81 79 VAL A O 1
ATOM 644 N N . ILE A 1 80 ? -8.385 1.289 -4.063 1.00 97.12 80 ILE A N 1
ATOM 645 C CA . ILE A 1 80 ? -9.487 0.344 -3.863 1.00 97.12 80 ILE A CA 1
ATOM 646 C C . ILE A 1 80 ? -10.096 -0.051 -5.210 1.00 97.12 80 ILE A C 1
ATOM 648 O O . ILE A 1 80 ? -10.239 -1.239 -5.469 1.00 97.12 80 ILE A O 1
ATOM 652 N N . ALA A 1 81 ? -10.363 0.907 -6.103 1.00 97.25 81 ALA A N 1
ATOM 653 C CA . ALA A 1 81 ? -10.896 0.610 -7.434 1.00 97.25 81 ALA A CA 1
ATOM 654 C C . ALA A 1 81 ? -9.955 -0.304 -8.239 1.00 97.25 81 ALA A C 1
ATOM 656 O O . ALA A 1 81 ? -10.368 -1.328 -8.772 1.00 97.25 81 ALA A O 1
ATOM 657 N N . LEU A 1 82 ? -8.653 0.006 -8.254 1.00 96.25 82 LEU A N 1
ATOM 658 C CA . LEU A 1 82 ? -7.657 -0.843 -8.911 1.00 96.25 82 LEU A CA 1
ATOM 659 C C . LEU A 1 82 ? -7.550 -2.230 -8.268 1.00 96.25 82 LEU A C 1
ATOM 661 O O . LEU A 1 82 ? -7.206 -3.188 -8.956 1.00 96.25 82 LEU A O 1
ATOM 665 N N . TRP A 1 83 ? -7.757 -2.332 -6.956 1.00 95.75 83 TRP A N 1
ATOM 666 C CA . TRP A 1 83 ? -7.742 -3.596 -6.227 1.00 95.75 83 TRP A CA 1
ATOM 667 C C . TRP A 1 83 ? -8.942 -4.466 -6.599 1.00 95.75 83 TRP A C 1
ATOM 669 O O . TRP A 1 83 ? -8.751 -5.623 -6.967 1.00 95.75 83 TRP A O 1
ATOM 679 N N . ASP A 1 84 ? -10.139 -3.883 -6.569 1.00 95.50 84 ASP A N 1
ATOM 680 C CA . ASP A 1 84 ? -11.403 -4.533 -6.921 1.00 95.50 84 ASP A CA 1
ATOM 681 C C . ASP A 1 84 ? -11.395 -5.051 -8.370 1.00 95.50 84 ASP A C 1
ATOM 683 O O . ASP A 1 84 ? -11.811 -6.173 -8.646 1.00 95.50 84 ASP A O 1
ATOM 687 N N . GLU A 1 85 ? -10.797 -4.290 -9.291 1.00 95.06 85 GLU A N 1
ATOM 688 C CA . GLU A 1 85 ? -10.640 -4.690 -10.694 1.00 95.06 85 GLU A CA 1
ATOM 689 C C . GLU A 1 85 ? -9.537 -5.749 -10.943 1.00 95.06 85 GLU A C 1
ATOM 691 O O . GLU A 1 85 ? -9.260 -6.073 -12.099 1.00 95.06 85 GLU A O 1
ATOM 696 N N . ASP A 1 86 ? -8.845 -6.256 -9.914 1.00 92.31 86 ASP A N 1
ATOM 697 C CA . ASP A 1 86 ? -7.619 -7.072 -10.033 1.00 92.31 86 ASP A CA 1
ATOM 698 C C . ASP A 1 86 ? -6.517 -6.375 -10.861 1.00 92.31 86 ASP A C 1
ATOM 700 O O . ASP A 1 86 ? -5.713 -6.981 -11.563 1.00 92.31 86 ASP A O 1
ATOM 704 N N . ARG A 1 87 ? -6.440 -5.046 -10.839 1.00 94.62 87 ARG A N 1
ATOM 705 C CA . ARG A 1 87 ? -5.482 -4.263 -11.645 1.00 94.62 87 ARG A CA 1
ATOM 706 C C . ARG A 1 87 ? -4.346 -3.656 -10.834 1.00 94.62 87 ARG A C 1
ATOM 708 O O . ARG A 1 87 ? -3.418 -3.109 -11.431 1.00 94.62 87 ARG A O 1
ATOM 715 N N . LEU A 1 88 ? -4.378 -3.784 -9.509 1.00 94.00 88 LEU A N 1
ATOM 716 C CA . LEU A 1 88 ? -3.428 -3.150 -8.594 1.00 94.00 88 LEU A CA 1
ATOM 717 C C . LEU A 1 88 ? -2.028 -3.785 -8.622 1.00 94.00 88 LEU A C 1
ATOM 719 O O . LEU A 1 88 ? -1.055 -3.123 -8.992 1.00 94.00 88 LEU A O 1
ATOM 723 N N . CYS A 1 89 ? -1.909 -5.064 -8.258 1.00 92.69 89 CYS A N 1
ATOM 724 C CA . CYS A 1 89 ? -0.622 -5.767 -8.194 1.00 92.69 89 CYS A CA 1
ATOM 725 C C . CYS A 1 89 ? -0.603 -7.014 -9.073 1.00 92.69 89 CYS A C 1
ATOM 727 O O . CYS A 1 89 ? -1.625 -7.666 -9.262 1.00 92.69 89 CYS A O 1
ATOM 729 N N . ALA A 1 90 ? 0.573 -7.359 -9.593 1.00 87.81 90 ALA A N 1
ATOM 730 C CA . ALA A 1 90 ? 0.781 -8.608 -10.310 1.00 87.81 90 ALA A CA 1
ATOM 731 C C . ALA A 1 90 ? 0.890 -9.757 -9.298 1.00 87.81 90 ALA A C 1
ATOM 733 O O . ALA A 1 90 ? 1.953 -9.985 -8.726 1.00 87.81 90 ALA A O 1
ATOM 734 N N . ILE A 1 91 ? -0.221 -10.453 -9.052 1.00 80.88 91 ILE A N 1
ATOM 735 C CA . ILE A 1 91 ? -0.219 -11.707 -8.298 1.00 80.88 91 ILE A CA 1
ATOM 736 C C . ILE A 1 91 ? 0.017 -12.833 -9.311 1.00 80.88 91 ILE A C 1
ATOM 738 O O . ILE A 1 91 ? -0.911 -13.277 -9.979 1.00 80.88 91 ILE A O 1
ATOM 742 N N . HIS A 1 92 ? 1.265 -13.266 -9.473 1.00 65.25 92 HIS A N 1
ATOM 743 C CA . HIS A 1 92 ? 1.566 -14.530 -10.146 1.00 65.25 92 HIS A CA 1
ATOM 744 C C . HIS A 1 92 ? 1.831 -15.610 -9.090 1.00 65.25 92 HIS A C 1
ATOM 746 O O . HIS A 1 92 ? 2.577 -15.374 -8.141 1.00 65.25 92 HIS A O 1
ATOM 752 N N . GLU A 1 93 ? 1.294 -16.819 -9.290 1.00 52.19 93 GLU A N 1
ATOM 753 C CA . GLU A 1 93 ? 1.654 -18.019 -8.506 1.00 52.19 93 GLU A CA 1
ATOM 754 C C . GLU A 1 93 ? 3.161 -18.360 -8.600 1.00 52.19 93 GLU A C 1
ATOM 756 O O . GLU A 1 93 ? 3.684 -19.122 -7.793 1.00 52.19 93 GLU A O 1
ATOM 761 N N . GLU A 1 94 ? 3.885 -17.754 -9.549 1.00 47.62 94 GLU A N 1
ATOM 762 C CA . GLU A 1 94 ? 5.317 -17.952 -9.795 1.00 47.62 94 GLU A CA 1
ATOM 763 C C . GLU A 1 94 ? 6.251 -16.940 -9.102 1.00 47.62 94 GLU A C 1
ATOM 765 O O . GLU A 1 94 ? 7.458 -17.012 -9.322 1.00 47.62 94 GLU A O 1
ATOM 770 N N . ASP A 1 95 ? 5.762 -16.034 -8.241 1.00 48.38 95 ASP A N 1
ATOM 771 C CA . ASP A 1 95 ? 6.621 -15.108 -7.464 1.00 48.38 95 ASP A CA 1
ATOM 772 C C . ASP A 1 95 ? 7.367 -15.803 -6.293 1.00 48.38 95 ASP A C 1
ATOM 774 O O . ASP A 1 95 ? 7.907 -15.161 -5.391 1.00 48.38 95 ASP A O 1
ATOM 778 N N . ILE A 1 96 ? 7.454 -17.142 -6.317 1.00 45.97 96 ILE A N 1
ATOM 779 C CA . ILE A 1 96 ? 8.566 -17.852 -5.678 1.00 45.97 96 ILE A CA 1
ATOM 780 C C . ILE A 1 96 ? 9.812 -17.403 -6.439 1.00 45.97 96 ILE A C 1
ATOM 782 O O . ILE A 1 96 ? 9.889 -17.627 -7.649 1.00 45.97 96 ILE A O 1
ATOM 786 N N . PRO A 1 97 ? 10.794 -16.769 -5.786 1.00 45.97 97 PRO A N 1
ATOM 787 C CA . PRO A 1 97 ? 11.935 -16.227 -6.491 1.00 45.97 97 PRO A CA 1
ATOM 788 C C . PRO A 1 97 ? 12.643 -17.331 -7.266 1.00 45.97 97 PRO A C 1
ATOM 790 O O . PRO A 1 97 ? 13.308 -18.185 -6.684 1.00 45.97 97 PRO A O 1
ATOM 793 N N . LYS A 1 98 ? 12.504 -17.308 -8.597 1.00 44.44 98 LYS A N 1
ATOM 794 C CA . LYS A 1 98 ? 13.369 -18.071 -9.489 1.00 44.44 98 LYS A CA 1
ATOM 795 C C . LYS A 1 98 ? 14.765 -17.518 -9.265 1.00 44.44 98 LYS A C 1
ATOM 797 O O . LYS A 1 98 ? 15.102 -16.428 -9.734 1.00 44.44 98 LYS A O 1
ATOM 802 N N . GLU A 1 99 ? 15.531 -18.255 -8.467 1.00 41.38 99 GLU A N 1
ATOM 803 C CA . GLU A 1 99 ? 16.948 -18.039 -8.232 1.00 41.38 99 GLU A CA 1
ATOM 804 C C . GLU A 1 99 ? 17.615 -17.671 -9.561 1.00 41.38 99 GLU A C 1
ATOM 806 O O . GLU A 1 99 ? 17.281 -18.258 -10.601 1.00 41.38 99 GLU A O 1
ATOM 811 N N . PRO A 1 100 ? 18.517 -16.676 -9.585 1.00 48.88 100 PRO A N 1
ATOM 812 C CA . PRO A 1 100 ? 19.199 -16.337 -10.815 1.00 48.88 100 PRO A CA 1
ATOM 813 C C . PRO A 1 100 ? 19.929 -17.584 -11.299 1.00 48.88 100 PRO A C 1
ATOM 815 O O . PRO A 1 100 ? 20.905 -18.013 -10.688 1.00 48.88 100 PRO A O 1
ATOM 818 N N . LYS A 1 101 ? 19.463 -18.163 -12.410 1.00 44.94 101 LYS A N 1
ATOM 819 C CA . LYS A 1 101 ? 20.262 -19.106 -13.181 1.00 44.94 101 LYS A CA 1
ATOM 820 C C . LYS A 1 101 ? 21.500 -18.338 -13.613 1.00 44.94 101 LYS A C 1
ATOM 822 O O . LYS A 1 101 ? 21.463 -17.570 -14.572 1.00 44.94 101 LYS A O 1
ATOM 827 N N . ILE A 1 102 ? 22.575 -18.508 -12.853 1.00 54.25 102 ILE A N 1
ATOM 828 C CA . ILE A 1 102 ? 23.916 -18.173 -13.292 1.00 54.25 102 ILE A CA 1
ATOM 829 C C . ILE A 1 102 ? 24.119 -19.026 -14.538 1.00 54.25 102 ILE A C 1
ATOM 831 O O . ILE A 1 102 ? 24.302 -20.238 -14.452 1.00 54.25 102 ILE A O 1
ATOM 835 N N . ILE A 1 103 ? 24.005 -18.408 -15.712 1.00 51.81 103 ILE A N 1
ATOM 836 C CA . ILE A 1 103 ? 24.559 -19.005 -16.916 1.00 51.81 103 ILE A CA 1
ATOM 837 C C . ILE A 1 103 ? 26.051 -19.075 -16.628 1.00 51.81 103 ILE A C 1
ATOM 839 O O . ILE A 1 103 ? 26.712 -18.048 -16.472 1.00 51.81 103 ILE A O 1
ATOM 843 N N . CYS A 1 104 ? 26.555 -20.295 -16.460 1.00 39.78 104 CYS A N 1
ATOM 844 C CA . CYS A 1 104 ? 27.975 -20.563 -16.395 1.00 39.78 104 CYS A CA 1
ATOM 845 C C . CYS A 1 104 ? 28.619 -20.026 -17.676 1.00 39.78 104 CYS A C 1
ATOM 847 O O . CYS A 1 104 ? 28.662 -20.714 -18.691 1.00 39.78 104 CYS A O 1
ATOM 849 N N . SER A 1 105 ? 29.165 -18.815 -17.623 1.00 51.88 105 SER A N 1
ATOM 850 C CA . SER A 1 105 ? 30.222 -18.386 -18.532 1.00 51.88 105 SER A CA 1
ATOM 851 C C . SER A 1 105 ? 31.499 -19.145 -18.156 1.00 51.88 105 SER A C 1
ATOM 853 O O . SER A 1 105 ? 32.433 -18.578 -17.601 1.00 51.88 105 SER A O 1
ATOM 855 N N . MET A 1 106 ? 31.521 -20.456 -18.401 1.00 56.00 106 MET A N 1
ATOM 856 C CA . MET A 1 106 ? 32.744 -21.254 -18.433 1.00 56.00 106 MET A CA 1
ATOM 857 C C . MET A 1 106 ? 32.983 -21.711 -19.867 1.00 56.00 106 MET A C 1
ATOM 859 O O . MET A 1 106 ? 32.381 -22.684 -20.313 1.00 56.00 106 MET A O 1
ATOM 863 N N . GLY A 1 107 ? 33.896 -21.034 -20.567 1.00 55.00 107 GLY A N 1
ATOM 864 C CA . GLY A 1 107 ? 34.501 -21.621 -21.763 1.00 55.00 107 GLY A CA 1
ATOM 865 C C . GLY A 1 107 ? 34.924 -20.662 -22.865 1.00 55.00 107 GLY A C 1
ATOM 866 O O . GLY A 1 107 ? 34.603 -20.914 -24.019 1.00 55.00 107 GLY A O 1
ATOM 867 N N . LEU A 1 108 ? 35.677 -19.606 -22.556 1.00 54.06 108 LEU A N 1
ATOM 868 C CA . LEU A 1 108 ? 36.557 -18.990 -23.555 1.00 54.06 108 LEU A CA 1
ATOM 869 C C . LEU A 1 108 ? 37.978 -18.908 -23.000 1.00 54.06 108 LEU A C 1
ATOM 871 O O . LEU A 1 108 ? 38.441 -17.858 -22.573 1.00 54.06 108 LEU A O 1
ATOM 875 N N . PHE A 1 109 ? 38.670 -20.044 -23.042 1.00 59.38 109 PHE A N 1
ATOM 876 C CA . PHE A 1 109 ? 40.109 -20.055 -23.273 1.00 59.38 109 PHE A CA 1
ATOM 877 C C . PHE A 1 109 ? 40.338 -20.836 -24.564 1.00 59.38 109 PHE A C 1
ATOM 879 O O . PHE A 1 109 ? 40.324 -22.065 -24.581 1.00 59.38 109 PHE A O 1
ATOM 886 N N . SER A 1 110 ? 40.483 -20.102 -25.663 1.00 46.91 110 SER A N 1
ATOM 887 C CA . SER A 1 110 ? 41.114 -20.603 -26.876 1.00 46.91 110 SER A CA 1
ATOM 888 C C . SER A 1 110 ? 42.327 -19.722 -27.154 1.00 46.91 110 SER A C 1
ATOM 890 O O . SER A 1 110 ? 42.177 -18.504 -27.210 1.00 46.91 110 SER A O 1
ATOM 892 N N . GLN A 1 111 ? 43.472 -20.389 -27.347 1.00 48.28 111 GLN A N 1
ATOM 893 C CA . GLN A 1 111 ? 44.780 -19.898 -27.812 1.00 48.28 111 GLN A CA 1
ATOM 894 C C . GLN A 1 111 ? 45.571 -19.057 -26.791 1.00 48.28 111 GLN A C 1
ATOM 896 O O . GLN A 1 111 ? 45.047 -18.121 -26.204 1.00 48.28 111 GLN A O 1
ATOM 901 N N . SER A 1 112 ? 46.851 -19.325 -26.520 1.00 42.84 112 SER A N 1
ATOM 902 C CA . SER A 1 112 ? 47.910 -19.936 -27.346 1.00 42.84 112 SER A CA 1
ATOM 903 C C . SER A 1 112 ? 48.926 -20.684 -26.485 1.00 42.84 112 SER A C 1
ATOM 905 O O . SER A 1 112 ? 49.035 -20.329 -25.291 1.00 42.84 112 SER A O 1
#

Radius of gyration: 18.75 Å; Cα contacts (8 Å, |Δi|>4): 84; chains: 1; bounding box: 65×38×42 Å

pLDDT: mean 80.1, std 20.67, range [36.22, 97.25]

Organism: NCBI:txid412755

Foldseek 3Di:
DDPDDPQDDDLPDCPALLNVLLVLLVVVCVVQPPHPLNDPLSVVLSVCSRPFAFDPVLSVVSVVCVVVVHHSSVSSVSSSVCVVVVRTGDDDPPSPDPDPPPPPPPDPDDDD

Secondary structure (DSSP, 8-state):
-------SS----TTSHHHHHHHHHHHHHHHTTTSTT--HHHHHHHHHHHHSPBPHHHHHHHHHHHHTT--HHHHHHHHHHHHHTT-SB---TT-S----------------

Mean predicted aligned error: 10.82 Å

Sequence (112 aa):
MEEEKTVGGGLGSKRGARFRAYERLKRYLEEVKGTLFETEELKKAIDQIYRYPLKEYAKDALNRQMRSGADDQTLAELVIALWDEDRLCAIHEEDIPKEPKIICSMGLFSQS